Protein AF-A0A0D2TE07-F1 (afdb_monomer)

Mean predicted aligned error: 13.38 Å

Sequence (133 aa):
MPPRASKRKSAPPNSSSVTSSDGRSVSSKAKIKGLEKIDRLFNTYANSSLGMIDPEGIEALCSDLGVDYTDVRILMLAWKLKAEKQGYFTQDEWQTGLKALGVDSLSKLKKALSDLEKEVCCNGYYNHCKVIF

Radius of gyration: 26.23 Å; Cα contacts (8 Å, |Δi|>4): 104; chains: 1; bounding box: 59×57×85 Å

Organism: Gossypium raimondii (NCBI:txid29730)

InterPro domains:
  IPR005176 Potentiating neddylation domain [PS51229] (33-133)
  IPR014764 Defective-in-cullin neddylation protein [PTHR12281] (14-120)

Nearest PDB structures (foldseek):
  3kev-assembly1_A  TM=9.455E-01  e=3.336E-06  Galdieria sulphuraria
  6p5w-assembly1_A  TM=9.140E-01  e=2.419E-06  Tequatrovirus T4
  4gba-assembly2_B  TM=9.035E-01  e=4.133E-06  Homo sapiens
  4gba-assembly1_A  TM=9.465E-01  e=7.062E-06  Homo sapiens
  6xom-assembly1_A  TM=9.028E-01  e=7.861E-06  Tequatrovirus T4

Solvent-accessible surface area (backbone atoms only — not comparable to full-atom values): 8091 Å² total; per-residue (Å²): 135,88,89,84,90,81,81,90,77,83,86,80,90,79,89,78,90,86,83,86,77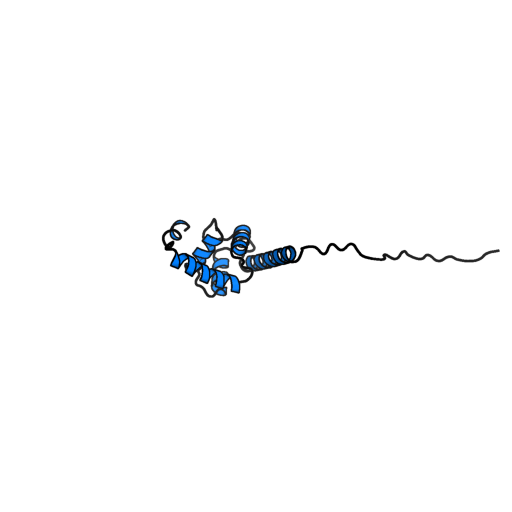,95,74,89,53,70,69,61,55,50,51,51,57,40,50,56,37,37,50,53,53,46,63,73,33,32,37,87,89,75,66,24,26,37,56,68,25,46,43,54,52,21,55,76,62,72,45,62,75,87,35,66,50,57,56,54,47,41,60,63,27,60,50,91,46,93,63,41,39,47,62,68,33,49,50,51,21,30,58,75,70,72,36,54,47,70,72,46,43,49,50,48,39,58,50,48,48,52,54,45,66,74,66,69,44,70,73,57,65,60,74,80,104

pLDDT: mean 75.64, std 18.48, range [39.53, 94.12]

Foldseek 3Di:
DDDDDDDDDDDDDDDDDDDDDPDDDPVVVVVVVLLVLLVVLQVVQADPVVQKRALNSLCVLCVLLVHHSPDVLSLLLCVLLVPPDPRIGHSNSSSVSCVVQVHRDSVSVSVSSVVSCVVCVVPVCPVVSVVSD

Secondary structure (DSSP, 8-state):
---------PPP----------SS-HHHHHHHHHHHHHHHHHHHHEETTTTEE-HHHHHHHHHHHT--TT-HHHHHHHHHHT-SSTT-EEHHHHHHHHHHHT--SHHHHHHHHHHHHHHHHHTTGGGTGGG--

Structure (mmCIF, N/CA/C/O backbone):
data_AF-A0A0D2TE07-F1
#
_entry.id   AF-A0A0D2TE07-F1
#
loop_
_atom_site.group_PDB
_atom_site.id
_atom_site.type_symbol
_atom_site.label_atom_id
_atom_site.label_alt_id
_atom_site.label_comp_id
_atom_site.label_asym_id
_atom_site.label_entity_id
_atom_site.label_seq_id
_atom_site.pdbx_PDB_ins_code
_atom_site.Cartn_x
_atom_site.Cartn_y
_atom_site.Cartn_z
_atom_site.occupancy
_atom_site.B_iso_or_equiv
_atom_site.auth_seq_id
_atom_site.auth_comp_id
_atom_site.auth_asym_id
_atom_site.auth_atom_id
_atom_site.pdbx_PDB_model_num
ATOM 1 N N . MET A 1 1 ? 40.094 43.599 65.742 1.00 42.47 1 MET A N 1
ATOM 2 C CA . MET A 1 1 ? 39.558 42.296 66.198 1.00 42.47 1 MET A CA 1
ATOM 3 C C . MET A 1 1 ? 38.682 41.707 65.088 1.00 42.47 1 MET A C 1
ATOM 5 O O . MET A 1 1 ? 37.807 42.434 64.636 1.00 42.47 1 MET A O 1
ATOM 9 N N . PRO A 1 2 ? 38.928 40.475 64.593 1.00 56.78 2 PRO A N 1
ATOM 10 C CA . PRO A 1 2 ? 37.975 39.709 63.762 1.00 56.78 2 PRO A CA 1
ATOM 11 C C . PRO A 1 2 ? 36.925 39.031 64.688 1.00 56.78 2 PRO A C 1
ATOM 13 O O . PRO A 1 2 ? 37.151 39.094 65.900 1.00 56.78 2 PRO A O 1
ATOM 16 N N . PRO A 1 3 ? 35.807 38.393 64.240 1.00 46.84 3 PRO A N 1
ATOM 17 C CA . PRO A 1 3 ? 35.631 37.529 63.050 1.00 46.84 3 PRO A CA 1
ATOM 18 C C . PRO A 1 3 ? 34.290 37.777 62.289 1.00 46.84 3 PRO A C 1
ATOM 20 O O . PRO A 1 3 ? 33.496 38.615 62.685 1.00 46.84 3 PRO A O 1
ATOM 23 N N . ARG A 1 4 ? 33.955 37.156 61.147 1.00 39.53 4 ARG A N 1
ATOM 24 C CA . ARG A 1 4 ? 33.470 35.766 61.017 1.00 39.53 4 ARG A CA 1
ATOM 25 C C . ARG A 1 4 ? 33.105 35.477 59.547 1.00 39.53 4 ARG A C 1
ATOM 27 O O . ARG A 1 4 ? 32.553 36.322 58.854 1.00 39.53 4 ARG A O 1
ATOM 34 N N . ALA A 1 5 ? 33.437 34.265 59.107 1.00 41.53 5 ALA A N 1
ATOM 35 C CA . ALA A 1 5 ? 33.342 33.737 57.745 1.00 41.53 5 ALA A CA 1
ATOM 36 C C . ALA A 1 5 ? 31.949 33.811 57.087 1.00 41.53 5 ALA A C 1
ATOM 38 O O . ALA A 1 5 ? 30.938 33.594 57.751 1.00 41.53 5 ALA A O 1
ATOM 39 N N . SER A 1 6 ? 31.919 33.957 55.756 1.00 49.31 6 SER A N 1
ATOM 40 C CA . SER A 1 6 ? 30.747 33.643 54.925 1.00 49.31 6 SER A CA 1
ATOM 41 C C . SER A 1 6 ? 31.121 32.650 53.823 1.00 49.31 6 SER A C 1
ATOM 43 O O . SER A 1 6 ? 31.923 32.923 52.933 1.00 49.31 6 SER A O 1
ATOM 45 N N . LYS A 1 7 ? 30.557 31.448 53.959 1.00 51.53 7 LYS A N 1
ATOM 46 C CA . LYS A 1 7 ? 30.654 30.304 53.049 1.00 51.53 7 LYS A CA 1
ATOM 47 C C . LYS A 1 7 ? 29.968 30.610 51.714 1.00 51.53 7 LYS A C 1
ATOM 49 O O . LYS A 1 7 ? 28.851 31.114 51.687 1.00 51.53 7 LYS A O 1
ATOM 54 N N . ARG A 1 8 ? 30.620 30.190 50.627 1.00 43.06 8 ARG A N 1
ATOM 55 C CA . ARG A 1 8 ? 30.053 30.017 49.281 1.00 43.06 8 ARG A CA 1
ATOM 56 C C . ARG A 1 8 ? 28.749 29.202 49.340 1.00 43.06 8 ARG A C 1
ATOM 58 O O . ARG A 1 8 ? 28.737 28.132 49.950 1.00 43.06 8 ARG A O 1
ATOM 65 N N . LYS A 1 9 ? 27.694 29.656 48.654 1.00 45.03 9 LYS A N 1
ATOM 66 C CA . LYS A 1 9 ? 26.503 28.848 48.350 1.00 45.03 9 LYS A CA 1
ATOM 67 C C . LYS A 1 9 ? 26.103 29.044 46.886 1.00 45.03 9 LYS A C 1
ATOM 69 O O . LYS A 1 9 ? 25.863 30.153 46.429 1.00 45.03 9 LYS A O 1
ATOM 74 N N . SER A 1 10 ? 26.113 27.920 46.189 1.00 41.06 10 SER A N 1
ATOM 75 C CA . SER A 1 10 ? 25.703 27.662 44.815 1.00 41.06 10 SER A CA 1
ATOM 76 C C . SER A 1 10 ? 24.255 28.070 44.523 1.00 41.06 10 SER A C 1
ATOM 78 O O . SER A 1 10 ? 23.373 27.905 45.366 1.00 41.06 10 SER A O 1
ATOM 80 N N . ALA A 1 11 ? 24.030 28.555 43.299 1.00 52.44 11 ALA A N 1
ATOM 81 C CA . ALA A 1 11 ? 22.711 28.791 42.723 1.00 52.44 11 ALA A CA 1
ATOM 82 C C . ALA A 1 11 ? 21.957 27.463 42.489 1.00 52.44 11 ALA A C 1
ATOM 84 O O . ALA A 1 11 ? 22.570 26.501 42.020 1.00 52.44 11 ALA A O 1
ATOM 85 N N . PRO A 1 12 ? 20.646 27.393 42.772 1.00 59.91 12 PRO A N 1
ATOM 86 C CA . PRO A 1 12 ? 19.781 26.327 42.277 1.00 59.91 12 PRO A CA 1
ATOM 87 C C . PRO A 1 12 ? 19.171 26.699 40.907 1.00 59.91 12 PRO A C 1
ATOM 89 O O . PRO A 1 12 ? 18.782 27.852 40.720 1.00 59.91 12 PRO A O 1
ATOM 92 N N . PRO A 1 13 ? 19.007 25.756 39.960 1.00 50.62 13 PRO A N 1
ATOM 93 C CA . PRO A 1 13 ? 18.068 25.931 38.861 1.00 50.62 13 PRO A CA 1
ATOM 94 C C . PRO A 1 13 ? 16.679 25.521 39.365 1.00 50.62 13 PRO A C 1
ATOM 96 O O . PRO A 1 13 ? 16.472 24.352 39.686 1.00 50.62 13 PRO A O 1
ATOM 99 N N . ASN A 1 14 ? 15.729 26.456 39.467 1.00 42.59 14 ASN A N 1
ATOM 100 C CA . ASN A 1 14 ? 14.342 26.097 39.764 1.00 42.59 14 ASN A CA 1
ATOM 101 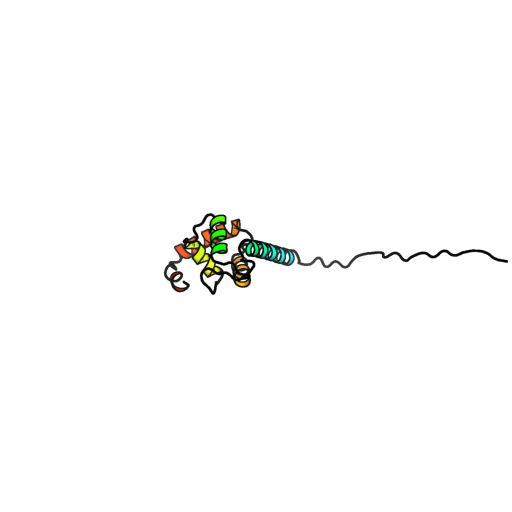C C . ASN A 1 14 ? 13.444 26.309 38.548 1.00 42.59 14 ASN A C 1
ATOM 103 O O . ASN A 1 14 ? 13.216 27.425 38.088 1.00 42.59 14 ASN A O 1
ATOM 107 N N . SER A 1 15 ? 12.953 25.174 38.071 1.00 48.59 15 SER A N 1
ATOM 108 C CA . SER A 1 15 ? 11.867 24.992 37.125 1.00 48.59 15 SER A CA 1
ATOM 109 C C . SER A 1 15 ? 10.542 25.495 37.706 1.00 48.59 15 SER A C 1
ATOM 111 O O . SER A 1 15 ? 10.245 25.235 38.871 1.00 48.59 15 SER A O 1
ATOM 113 N N . SER A 1 16 ? 9.742 26.200 36.905 1.00 45.25 16 SER A N 1
ATOM 114 C CA . SER A 1 16 ? 8.264 26.263 36.969 1.00 45.25 16 SER A CA 1
ATOM 115 C C . SER A 1 16 ? 7.794 27.116 35.780 1.00 45.25 16 SER A C 1
ATOM 117 O O . SER A 1 16 ? 8.111 28.292 35.684 1.00 45.25 16 SER A O 1
ATOM 119 N N . SER A 1 17 ? 7.291 26.507 34.706 1.00 43.19 17 SER A N 1
ATOM 120 C CA . SER A 1 17 ? 5.869 26.190 34.497 1.00 43.19 17 SER A CA 1
ATOM 121 C C . SER A 1 17 ? 4.972 27.433 34.460 1.00 43.19 17 SER A C 1
ATOM 123 O O . SER A 1 17 ? 4.671 27.989 35.507 1.00 43.19 17 SER A O 1
ATOM 125 N N . VAL A 1 18 ? 4.525 27.834 33.265 1.00 46.84 18 VAL A N 1
ATOM 126 C CA . VAL A 1 18 ? 3.152 27.687 32.727 1.00 46.84 18 VAL A CA 1
ATOM 127 C C . VAL A 1 18 ? 2.883 28.781 31.686 1.00 46.84 18 VAL A C 1
ATOM 12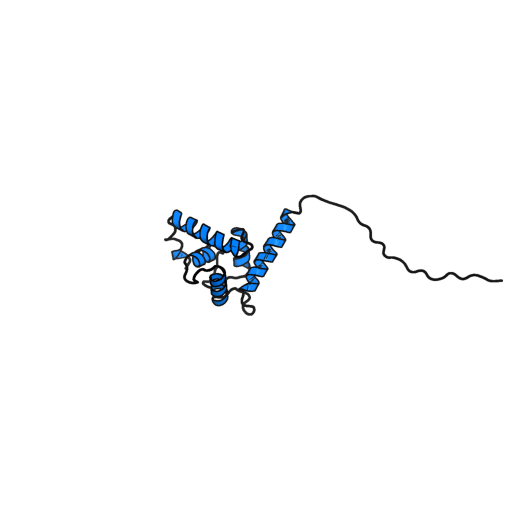9 O O . VAL A 1 18 ? 3.069 29.956 31.957 1.00 46.84 18 VAL A O 1
ATOM 132 N N . THR A 1 19 ? 2.393 28.408 30.507 1.00 40.56 19 THR A N 1
ATOM 133 C CA . THR A 1 19 ? 1.191 29.026 29.923 1.00 40.56 19 THR A CA 1
ATOM 134 C C . THR A 1 19 ? 0.549 27.985 29.020 1.00 40.56 19 THR A C 1
ATOM 136 O O . THR A 1 19 ? 1.025 27.647 27.938 1.00 40.56 19 THR A O 1
ATOM 139 N N . SER A 1 20 ? -0.519 27.407 29.551 1.00 50.28 20 SER A N 1
ATOM 140 C CA . SER A 1 20 ? -1.431 26.526 28.852 1.00 50.28 20 SER A CA 1
ATOM 141 C C . SER A 1 20 ? -2.046 27.255 27.660 1.00 50.28 20 SER A C 1
ATOM 143 O O . SER A 1 20 ? -2.559 28.363 27.790 1.00 50.28 20 SER A O 1
ATOM 145 N N . SER A 1 21 ? -2.054 26.594 26.511 1.00 47.97 21 SER A N 1
ATOM 146 C CA . SER A 1 21 ? -3.087 26.793 25.497 1.00 47.97 21 SER A CA 1
ATOM 147 C C . SER A 1 21 ? -3.600 25.415 25.090 1.00 47.97 21 SER A C 1
ATOM 149 O O . SER A 1 21 ? -3.246 24.839 24.064 1.00 47.97 21 SER A O 1
ATOM 151 N N . ASP A 1 22 ? -4.431 24.857 25.971 1.00 53.31 22 ASP A N 1
ATOM 152 C CA . ASP A 1 22 ? -5.345 23.770 25.648 1.00 53.31 22 ASP A CA 1
ATOM 153 C C . ASP A 1 22 ? -6.345 24.279 24.609 1.00 53.31 22 ASP A C 1
ATOM 155 O O . ASP A 1 22 ? -7.334 24.943 24.909 1.00 53.31 22 ASP A O 1
ATOM 159 N N . GLY A 1 23 ? -6.039 23.999 23.346 1.00 53.91 23 GLY A N 1
ATOM 160 C CA . GLY A 1 23 ? -6.882 24.353 22.219 1.00 53.91 23 GLY A CA 1
ATOM 161 C C . GLY A 1 23 ? -6.432 23.631 20.957 1.00 53.91 23 GLY A C 1
ATOM 162 O O . GLY A 1 23 ? -5.653 24.167 20.182 1.00 53.91 23 GLY A O 1
ATOM 163 N N . ARG A 1 24 ? -6.979 22.425 20.736 1.00 53.25 24 ARG A N 1
ATOM 164 C CA . ARG A 1 24 ? -6.932 21.626 19.487 1.00 53.25 24 ARG A CA 1
ATOM 165 C C . ARG A 1 24 ? -5.584 20.981 19.108 1.00 53.25 24 ARG A C 1
ATOM 167 O O . ARG A 1 24 ? -4.979 21.354 18.113 1.00 53.25 24 ARG A O 1
ATOM 174 N N . SER A 1 25 ? -5.190 19.896 19.786 1.00 53.34 25 SER A N 1
ATOM 175 C CA . SER A 1 25 ? -4.010 19.102 19.361 1.00 53.34 25 SER A CA 1
ATOM 176 C C . SER A 1 25 ? -4.193 17.582 19.289 1.00 53.34 25 SER A C 1
ATOM 178 O O . SER A 1 25 ? -3.271 16.875 18.881 1.00 53.34 25 SER A O 1
ATOM 180 N N . VAL A 1 26 ? -5.383 17.047 19.591 1.00 52.88 26 VAL A N 1
ATOM 181 C CA . VAL A 1 26 ? -5.634 15.594 19.480 1.00 52.88 26 VAL A CA 1
ATOM 182 C C . VAL A 1 26 ? -5.535 15.122 18.020 1.00 52.88 26 VAL A C 1
ATOM 184 O O . VAL A 1 26 ? -4.929 14.089 17.748 1.00 52.88 26 VAL A O 1
ATOM 187 N N . SER A 1 27 ? -6.033 15.918 17.067 1.00 56.25 27 SER A N 1
ATOM 188 C CA . SER A 1 27 ? -5.999 15.601 15.627 1.00 56.25 27 SER A CA 1
ATOM 189 C C . SER A 1 27 ? -4.579 15.644 15.042 1.00 56.25 27 SER A C 1
ATOM 191 O O . SER A 1 27 ? -4.180 14.753 14.293 1.00 56.25 27 SER A O 1
ATOM 193 N N . SER A 1 28 ? -3.770 16.627 15.446 1.00 60.53 28 SER A N 1
ATOM 194 C CA . SER A 1 28 ? -2.383 16.804 14.992 1.00 60.53 28 SER A CA 1
ATOM 195 C C . SER A 1 28 ? -1.467 15.702 15.538 1.00 60.53 28 SER A C 1
ATOM 197 O O . SER A 1 28 ? -0.699 15.102 14.790 1.00 60.53 28 SER A O 1
ATOM 199 N N . LYS A 1 29 ? -1.601 15.364 16.830 1.00 60.72 29 LYS A N 1
ATOM 200 C CA . LYS A 1 29 ? -0.836 14.284 17.479 1.00 60.72 29 LYS A CA 1
ATOM 201 C C . LYS A 1 29 ? -1.209 12.906 16.921 1.00 60.72 29 LYS A C 1
ATOM 203 O O . LYS A 1 29 ? -0.333 12.063 16.752 1.00 60.72 29 LYS A O 1
ATOM 208 N N . ALA A 1 30 ? -2.491 12.673 16.628 1.00 62.62 30 ALA A N 1
ATOM 209 C CA . ALA A 1 30 ? -2.961 11.426 16.026 1.00 62.62 30 ALA A CA 1
ATOM 210 C C . ALA A 1 30 ? -2.487 11.268 14.572 1.00 62.62 30 ALA A C 1
ATOM 212 O O . ALA A 1 30 ? -2.079 10.173 14.192 1.00 62.62 30 ALA A O 1
ATOM 213 N N . LYS A 1 31 ? -2.466 12.355 13.784 1.00 64.25 31 LYS A N 1
ATOM 214 C CA . LYS A 1 31 ? -1.912 12.341 12.420 1.00 64.25 31 LYS A CA 1
ATOM 215 C C . LYS A 1 31 ? -0.421 12.007 12.398 1.00 64.25 31 LYS A C 1
ATOM 217 O O . LYS A 1 31 ? -0.024 11.175 11.592 1.00 64.25 31 LYS A O 1
ATOM 222 N N . ILE A 1 32 ? 0.379 12.589 13.296 1.00 73.12 32 ILE A N 1
ATOM 223 C CA . ILE A 1 32 ? 1.820 12.289 13.392 1.00 73.12 32 ILE A CA 1
ATOM 224 C C . ILE A 1 32 ? 2.037 10.816 13.767 1.00 73.12 32 ILE A C 1
ATOM 226 O O . ILE A 1 32 ? 2.751 10.113 13.063 1.00 73.12 32 ILE A O 1
ATOM 230 N N . LYS A 1 33 ? 1.327 10.308 14.785 1.00 76.50 33 LYS A N 1
ATOM 231 C CA . LYS A 1 33 ? 1.410 8.890 15.180 1.00 76.50 33 LYS A CA 1
ATOM 232 C C . LYS A 1 33 ? 0.987 7.920 14.073 1.00 76.50 33 LYS A C 1
ATOM 234 O O . LYS A 1 33 ? 1.485 6.802 14.027 1.00 76.50 33 LYS A O 1
ATOM 239 N N . GLY A 1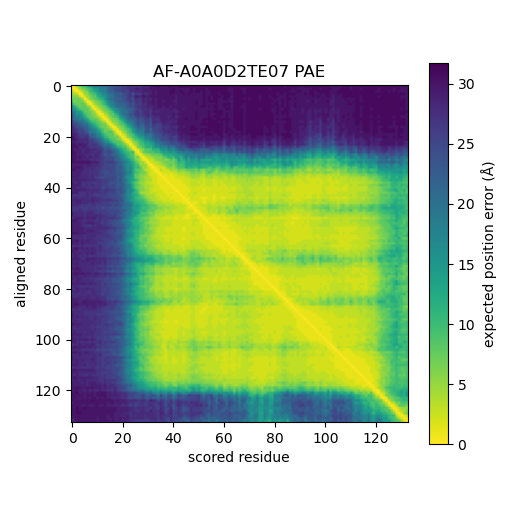 34 ? 0.035 8.310 13.225 1.00 76.94 34 GLY A N 1
ATOM 240 C CA . GLY A 1 34 ? -0.375 7.518 12.064 1.00 76.94 34 GLY A CA 1
ATOM 241 C C . GLY A 1 34 ? 0.731 7.426 11.014 1.00 76.94 34 GLY A C 1
ATOM 242 O O . GLY A 1 3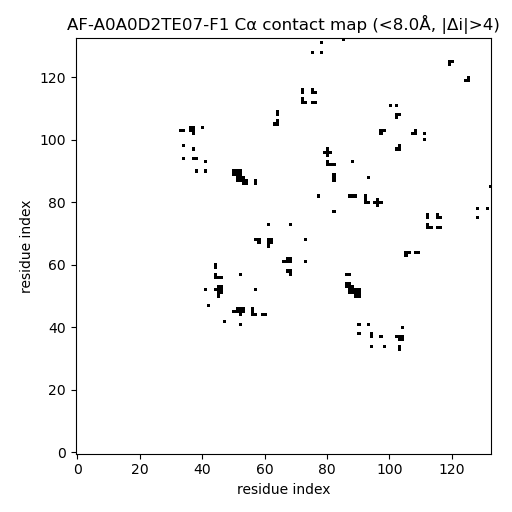4 ? 1.028 6.332 10.549 1.00 76.94 34 GLY A O 1
ATOM 243 N N . LEU A 1 35 ? 1.385 8.551 10.705 1.00 80.19 35 LEU A N 1
ATOM 244 C CA . LEU A 1 35 ? 2.521 8.592 9.778 1.00 80.19 35 LEU A CA 1
ATOM 245 C C . LEU A 1 35 ? 3.689 7.738 10.280 1.00 80.19 35 LEU A C 1
ATOM 247 O O . LEU A 1 35 ? 4.201 6.918 9.530 1.00 80.19 35 LEU A O 1
ATOM 251 N N . GLU A 1 36 ? 4.018 7.823 11.572 1.00 87.31 36 GLU A N 1
ATOM 252 C CA . GLU A 1 36 ? 5.077 6.998 12.170 1.00 87.31 36 GLU A CA 1
ATOM 253 C C . GLU A 1 36 ? 4.814 5.491 12.023 1.00 87.31 36 GLU A C 1
ATOM 255 O O . GLU A 1 36 ? 5.750 4.707 11.883 1.00 87.31 36 GLU A O 1
ATOM 260 N N . LYS A 1 37 ? 3.551 5.051 12.067 1.00 89.44 37 LYS A N 1
ATOM 261 C CA . LYS A 1 37 ? 3.208 3.638 11.840 1.00 89.44 37 LYS A CA 1
ATOM 262 C C . LYS A 1 37 ? 3.346 3.246 10.375 1.00 89.44 37 LYS A C 1
ATOM 264 O O . LYS A 1 37 ? 3.833 2.155 10.098 1.00 89.44 37 LYS A O 1
ATOM 269 N N . ILE A 1 38 ? 2.925 4.122 9.463 1.00 91.00 38 ILE A N 1
ATOM 270 C CA . ILE A 1 38 ? 3.050 3.901 8.019 1.00 91.00 38 ILE A CA 1
ATOM 271 C C . ILE A 1 38 ? 4.528 3.781 7.627 1.00 91.00 38 ILE A C 1
ATOM 273 O O . ILE A 1 38 ? 4.883 2.857 6.900 1.00 91.00 38 ILE A O 1
ATOM 277 N N . ASP A 1 39 ? 5.390 4.633 8.184 1.00 91.12 39 ASP A N 1
ATOM 278 C CA . ASP A 1 39 ? 6.841 4.563 7.979 1.00 91.12 39 ASP A CA 1
ATOM 279 C C . ASP A 1 39 ? 7.458 3.280 8.525 1.00 91.12 39 ASP A C 1
ATOM 281 O O . ASP A 1 39 ? 8.295 2.656 7.878 1.00 91.12 39 ASP A O 1
ATOM 285 N N . ARG A 1 40 ? 7.032 2.839 9.711 1.00 91.94 40 ARG A N 1
ATOM 286 C CA . ARG A 1 40 ? 7.506 1.566 10.274 1.00 91.94 40 ARG A CA 1
ATOM 287 C C . ARG A 1 40 ? 7.112 0.381 9.400 1.00 91.94 40 ARG A C 1
ATOM 289 O O . ARG A 1 40 ? 7.922 -0.521 9.216 1.00 91.94 40 ARG A O 1
ATOM 296 N N . LEU A 1 41 ? 5.896 0.391 8.855 1.00 91.62 41 LEU A N 1
ATOM 297 C CA . LEU A 1 41 ? 5.460 -0.629 7.902 1.00 91.62 41 LEU A CA 1
ATOM 298 C C . LEU A 1 41 ? 6.294 -0.577 6.624 1.00 91.62 41 LEU A C 1
ATOM 300 O O . LEU A 1 41 ? 6.748 -1.623 6.182 1.00 91.62 41 LEU A O 1
ATOM 304 N N . PHE A 1 42 ? 6.553 0.615 6.078 1.00 92.88 42 PHE A N 1
ATOM 305 C CA . PHE A 1 42 ? 7.417 0.769 4.906 1.00 92.88 42 PHE A CA 1
ATOM 306 C C . PHE A 1 42 ? 8.792 0.145 5.147 1.00 92.88 42 PHE A C 1
ATOM 308 O O . PHE A 1 42 ? 9.211 -0.723 4.396 1.00 92.88 42 PHE A O 1
ATOM 315 N N . ASN A 1 43 ? 9.441 0.495 6.259 1.00 92.25 43 ASN A N 1
ATOM 316 C CA . ASN A 1 43 ? 10.763 -0.022 6.617 1.00 92.25 43 ASN A CA 1
ATOM 317 C C . ASN A 1 43 ? 10.797 -1.537 6.867 1.00 92.25 43 ASN A C 1
ATOM 319 O O . ASN A 1 43 ? 11.879 -2.112 6.902 1.00 92.25 43 ASN A O 1
ATOM 323 N N . THR A 1 44 ? 9.643 -2.180 7.068 1.00 92.81 44 THR A N 1
ATOM 324 C CA . THR A 1 44 ? 9.568 -3.642 7.218 1.00 92.81 44 THR A CA 1
ATOM 325 C C . THR A 1 44 ? 9.730 -4.350 5.869 1.00 92.81 44 THR A C 1
ATOM 327 O O . THR A 1 44 ? 10.281 -5.444 5.829 1.00 92.81 44 THR A O 1
ATOM 330 N N . TYR A 1 45 ? 9.291 -3.718 4.775 1.00 93.25 45 TYR A N 1
ATOM 331 C CA . TYR A 1 45 ? 9.310 -4.291 3.421 1.00 93.25 45 TYR A CA 1
ATOM 332 C C . TYR A 1 45 ? 10.294 -3.599 2.474 1.00 93.25 45 TYR A C 1
ATOM 334 O O . TYR A 1 45 ? 10.592 -4.121 1.406 1.00 93.25 45 TYR A O 1
ATOM 342 N N . ALA A 1 46 ? 10.777 -2.409 2.824 1.00 94.12 46 ALA A N 1
ATOM 343 C CA . ALA A 1 46 ? 11.694 -1.654 1.991 1.00 94.12 46 ALA A CA 1
ATOM 344 C C . ALA A 1 46 ? 13.093 -2.274 1.999 1.00 94.12 46 ALA A C 1
ATOM 346 O O . ALA A 1 46 ? 13.656 -2.614 3.044 1.00 94.12 46 ALA A O 1
ATOM 347 N N . ASN A 1 47 ? 13.699 -2.327 0.819 1.00 92.94 47 ASN A N 1
ATOM 348 C CA . ASN A 1 47 ? 15.085 -2.712 0.668 1.00 92.94 47 ASN A CA 1
ATOM 349 C C . ASN A 1 47 ? 15.990 -1.583 1.186 1.00 92.94 47 ASN A C 1
ATOM 351 O O . ASN A 1 47 ? 15.957 -0.457 0.683 1.00 92.94 47 ASN A O 1
ATOM 355 N N . SER A 1 48 ? 16.832 -1.888 2.179 1.00 88.19 48 SER A N 1
ATOM 356 C CA . SER A 1 48 ? 17.716 -0.901 2.821 1.00 88.19 48 SER A CA 1
ATOM 357 C C . SER A 1 48 ? 18.740 -0.276 1.865 1.00 88.19 48 SER A C 1
ATOM 359 O O . SER A 1 48 ? 19.222 0.823 2.125 1.00 88.19 48 SER A O 1
ATOM 361 N N . SER A 1 49 ? 19.083 -0.954 0.766 1.00 89.31 49 SER A N 1
ATOM 362 C CA . SER A 1 49 ? 20.024 -0.450 -0.239 1.00 89.31 49 SER A CA 1
ATOM 363 C C . SER A 1 49 ? 19.352 0.418 -1.302 1.00 89.31 49 SER A C 1
ATOM 365 O O . SER A 1 49 ? 19.970 1.363 -1.784 1.00 89.31 49 SER A O 1
ATOM 367 N N . LEU A 1 50 ? 18.104 0.111 -1.670 1.00 87.50 50 LEU A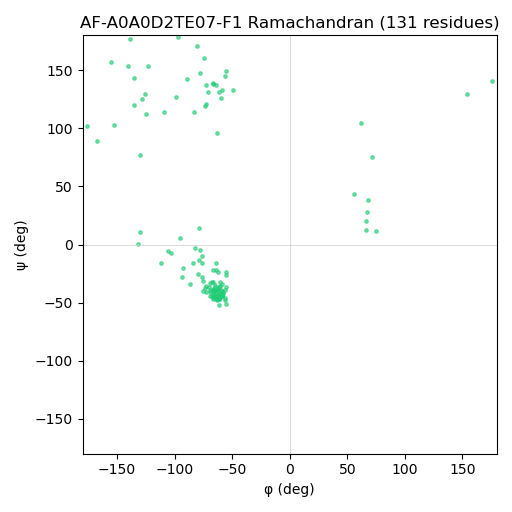 N 1
ATOM 368 C CA . LEU A 1 50 ? 17.365 0.846 -2.706 1.00 87.50 50 LEU A CA 1
ATOM 369 C C . LEU A 1 50 ? 16.503 1.981 -2.140 1.00 87.50 50 LEU A C 1
ATOM 371 O O . LEU A 1 50 ? 16.127 2.881 -2.887 1.00 87.50 50 LEU A O 1
ATOM 375 N N . GLY A 1 51 ? 16.169 1.938 -0.847 1.00 90.19 51 GLY A N 1
ATOM 376 C CA . GLY A 1 51 ? 15.255 2.896 -0.217 1.00 90.19 51 GLY A CA 1
ATOM 377 C C . GLY A 1 51 ? 13.815 2.788 -0.729 1.00 90.19 51 GLY A C 1
ATOM 378 O O . GLY A 1 51 ? 13.043 3.736 -0.621 1.00 90.19 51 GLY A O 1
ATOM 379 N N . MET A 1 52 ? 13.464 1.650 -1.325 1.00 92.75 52 MET A N 1
ATOM 380 C CA . MET A 1 52 ? 12.174 1.381 -1.956 1.00 92.75 52 MET A CA 1
ATOM 381 C C . MET A 1 52 ? 11.749 -0.047 -1.637 1.00 92.75 52 MET A C 1
ATOM 383 O O . MET A 1 52 ? 12.598 -0.910 -1.411 1.00 92.75 52 MET A O 1
ATOM 387 N N . ILE A 1 53 ? 10.444 -0.301 -1.639 1.00 92.94 53 ILE A N 1
ATOM 388 C CA . ILE A 1 53 ? 9.926 -1.669 -1.652 1.00 92.94 53 ILE A CA 1
ATOM 389 C C . ILE A 1 53 ? 10.164 -2.196 -3.063 1.00 92.94 53 ILE A C 1
ATOM 391 O O . ILE A 1 53 ? 9.698 -1.598 -4.031 1.00 92.94 53 ILE A O 1
ATOM 395 N N . ASP A 1 54 ? 10.939 -3.262 -3.172 1.00 92.56 54 ASP A N 1
ATOM 396 C CA . ASP A 1 54 ? 11.250 -3.975 -4.404 1.00 92.56 54 ASP A CA 1
ATOM 397 C C . ASP A 1 54 ? 10.328 -5.203 -4.556 1.00 92.56 54 ASP A C 1
ATOM 399 O O . ASP A 1 54 ? 9.485 -5.446 -3.686 1.00 92.56 54 ASP A O 1
ATOM 403 N N . PRO A 1 55 ? 10.431 -5.982 -5.649 1.00 90.62 55 PRO A N 1
ATOM 404 C CA . PRO A 1 55 ? 9.563 -7.139 -5.846 1.00 90.62 55 PRO A CA 1
ATOM 405 C C . PRO A 1 55 ? 9.612 -8.142 -4.684 1.00 90.62 55 PRO A C 1
ATOM 407 O O . PRO A 1 55 ? 8.566 -8.651 -4.294 1.00 90.62 55 PRO A O 1
ATOM 410 N N . GLU A 1 56 ? 10.783 -8.354 -4.073 1.00 92.00 56 GLU A N 1
ATOM 411 C CA . GLU A 1 56 ? 10.939 -9.206 -2.884 1.00 92.00 56 GLU A CA 1
ATOM 412 C C . GLU A 1 56 ? 10.164 -8.649 -1.678 1.00 92.00 56 GLU A C 1
ATOM 414 O O . GLU A 1 56 ? 9.439 -9.382 -0.999 1.00 92.00 56 GLU A O 1
ATOM 419 N N . GLY A 1 57 ? 10.244 -7.338 -1.434 1.00 92.88 57 GLY A N 1
ATOM 420 C CA . GLY A 1 57 ? 9.442 -6.669 -0.411 1.00 92.88 57 GLY A CA 1
ATOM 421 C C . GLY A 1 57 ? 7.933 -6.775 -0.660 1.00 92.88 57 GLY A C 1
ATOM 422 O O . GLY A 1 57 ? 7.159 -6.949 0.285 1.00 92.88 57 GLY A O 1
ATOM 423 N N . ILE A 1 58 ? 7.500 -6.721 -1.924 1.00 90.94 58 ILE A N 1
ATOM 424 C CA . ILE A 1 58 ? 6.094 -6.927 -2.303 1.00 90.94 58 ILE A CA 1
ATOM 425 C C . ILE A 1 58 ? 5.675 -8.374 -2.039 1.00 90.94 58 ILE A C 1
ATOM 427 O O . ILE A 1 58 ? 4.606 -8.584 -1.472 1.00 90.94 58 ILE A O 1
ATOM 431 N N . GLU A 1 59 ? 6.489 -9.369 -2.392 1.00 90.88 59 GLU A N 1
ATOM 432 C CA . GLU A 1 59 ? 6.200 -10.778 -2.091 1.00 90.88 59 GLU A CA 1
ATOM 433 C C . GLU A 1 59 ? 6.042 -11.014 -0.582 1.00 90.88 59 GLU A C 1
ATOM 435 O O . GLU A 1 59 ? 5.072 -11.646 -0.152 1.00 90.88 59 GLU A O 1
ATOM 440 N N . ALA A 1 60 ? 6.931 -10.438 0.234 1.00 92.38 60 ALA A N 1
ATOM 441 C CA . ALA A 1 60 ? 6.832 -10.497 1.692 1.00 92.38 60 ALA A CA 1
ATOM 442 C C . ALA A 1 60 ? 5.540 -9.840 2.208 1.00 92.38 60 ALA A C 1
ATOM 444 O O . ALA A 1 60 ? 4.824 -10.422 3.027 1.00 92.38 60 ALA A O 1
ATOM 445 N N . LEU A 1 61 ? 5.188 -8.665 1.677 1.00 91.94 61 LEU A N 1
ATOM 446 C CA . LEU A 1 61 ? 3.931 -7.987 1.992 1.00 91.94 61 LEU A CA 1
ATOM 447 C C . LEU A 1 61 ? 2.713 -8.854 1.634 1.00 91.94 61 LEU A C 1
ATOM 449 O O . LEU A 1 61 ? 1.762 -8.941 2.412 1.00 91.94 61 LEU A O 1
ATOM 453 N N . CYS A 1 62 ? 2.729 -9.506 0.471 1.00 90.75 62 CYS A N 1
ATOM 454 C CA . CYS A 1 62 ? 1.649 -10.383 0.021 1.00 90.75 62 CYS A CA 1
ATOM 455 C C . CYS A 1 62 ? 1.492 -11.593 0.948 1.00 90.75 62 CYS A C 1
ATOM 457 O O . CYS A 1 62 ? 0.377 -11.897 1.384 1.00 90.75 62 CYS A O 1
ATOM 459 N N . SER A 1 63 ? 2.613 -12.212 1.324 1.00 91.25 63 SER A N 1
ATOM 460 C CA . SER A 1 63 ? 2.659 -13.322 2.277 1.00 91.25 63 SER A CA 1
ATOM 461 C C . SER A 1 63 ? 2.015 -12.946 3.617 1.00 91.25 63 SER A C 1
ATOM 463 O O . SER A 1 63 ? 1.114 -13.643 4.091 1.00 91.25 63 SER A O 1
ATOM 465 N N . ASP A 1 64 ? 2.363 -11.783 4.176 1.00 91.06 64 ASP A N 1
ATOM 466 C CA . ASP A 1 64 ? 1.797 -11.294 5.442 1.00 91.06 64 ASP A CA 1
ATOM 467 C C . ASP A 1 64 ? 0.300 -10.963 5.350 1.00 91.06 64 ASP A C 1
ATOM 469 O O . ASP A 1 64 ? -0.465 -11.115 6.310 1.00 91.06 64 ASP A O 1
ATOM 473 N N . LEU A 1 65 ? -0.153 -10.512 4.181 1.00 88.69 65 LEU A N 1
ATOM 474 C CA . LEU A 1 65 ? -1.569 -10.274 3.910 1.00 88.69 65 LEU A CA 1
ATOM 475 C C . LEU A 1 65 ? -2.337 -11.586 3.660 1.00 88.69 65 LEU A C 1
ATOM 477 O O . LEU A 1 65 ? -3.573 -11.608 3.778 1.00 88.69 65 LEU A O 1
ATOM 481 N N . GLY A 1 66 ? -1.631 -12.688 3.395 1.00 87.12 66 GLY A N 1
ATOM 482 C CA . GLY A 1 66 ? -2.193 -13.975 2.996 1.00 87.12 66 GLY A CA 1
ATOM 483 C C . GLY A 1 66 ? -2.820 -13.916 1.605 1.00 87.12 66 GLY A C 1
ATOM 484 O O . GLY A 1 66 ? -3.908 -14.458 1.402 1.00 87.12 66 GLY A O 1
ATOM 485 N N . VAL A 1 67 ? -2.189 -13.178 0.691 1.00 85.50 67 VAL A N 1
ATOM 486 C CA . VAL A 1 67 ? -2.583 -13.046 -0.716 1.00 85.50 67 VAL A CA 1
ATOM 487 C C . VAL A 1 67 ? -1.414 -13.461 -1.604 1.00 85.50 67 VAL A C 1
ATOM 489 O O . VAL A 1 67 ? -0.261 -13.387 -1.187 1.00 85.50 67 VAL A O 1
ATOM 492 N N . ASP A 1 68 ? -1.705 -13.923 -2.814 1.00 83.31 68 ASP A N 1
ATOM 493 C CA . ASP A 1 68 ? -0.659 -14.278 -3.772 1.00 83.31 68 ASP A CA 1
ATOM 494 C C . ASP A 1 68 ? -0.078 -13.008 -4.420 1.00 83.31 68 ASP A C 1
ATOM 496 O O . ASP A 1 68 ? -0.796 -12.024 -4.607 1.00 83.31 68 ASP A O 1
ATOM 500 N N . TYR A 1 69 ? 1.207 -13.001 -4.776 1.00 80.19 69 TYR A N 1
ATOM 501 C CA . TYR A 1 69 ? 1.820 -11.850 -5.456 1.00 80.19 69 TYR A CA 1
ATOM 502 C C . TYR A 1 69 ? 1.257 -11.643 -6.874 1.00 80.19 69 TYR A C 1
ATOM 504 O O . TYR A 1 69 ? 1.310 -10.536 -7.410 1.00 80.19 69 TYR A O 1
ATOM 512 N N . THR A 1 70 ? 0.679 -12.691 -7.473 1.00 79.94 70 THR A N 1
ATOM 513 C CA . THR A 1 70 ? -0.027 -12.642 -8.763 1.00 79.94 70 THR A CA 1
ATOM 514 C C . THR A 1 70 ? -1.471 -12.151 -8.642 1.00 79.94 70 THR A C 1
ATOM 516 O O . THR A 1 70 ? -2.172 -12.002 -9.646 1.00 79.94 70 THR A O 1
ATOM 519 N N . ASP A 1 71 ? -1.940 -11.891 -7.422 1.00 82.81 71 ASP A N 1
ATOM 520 C CA . ASP A 1 71 ? -3.315 -11.505 -7.163 1.00 82.81 71 ASP A CA 1
ATOM 521 C C . ASP A 1 71 ? -3.605 -10.085 -7.671 1.00 82.81 71 ASP A C 1
ATOM 523 O O . ASP A 1 71 ? -2.908 -9.114 -7.359 1.00 82.81 71 ASP A O 1
ATOM 527 N N . VAL A 1 72 ? -4.708 -9.945 -8.409 1.00 82.56 72 VAL A N 1
ATOM 528 C CA . VAL A 1 72 ? -5.184 -8.662 -8.944 1.00 82.56 72 VAL A CA 1
ATOM 529 C C . VAL A 1 72 ? -5.365 -7.599 -7.853 1.00 82.56 72 VAL A C 1
ATOM 531 O O . VAL A 1 72 ? -5.232 -6.407 -8.127 1.00 82.56 72 VAL A O 1
ATOM 534 N N . ARG A 1 73 ? -5.613 -7.996 -6.599 1.00 85.00 73 ARG A N 1
ATOM 535 C CA . ARG A 1 73 ? -5.748 -7.078 -5.459 1.00 85.00 73 ARG A CA 1
ATOM 536 C C . ARG A 1 73 ? -4.477 -6.266 -5.211 1.00 85.00 73 ARG A C 1
ATOM 538 O O . ARG A 1 73 ? -4.571 -5.088 -4.873 1.00 85.00 73 ARG A O 1
ATOM 545 N N . ILE A 1 74 ? -3.299 -6.850 -5.425 1.00 86.38 74 ILE A N 1
ATOM 546 C 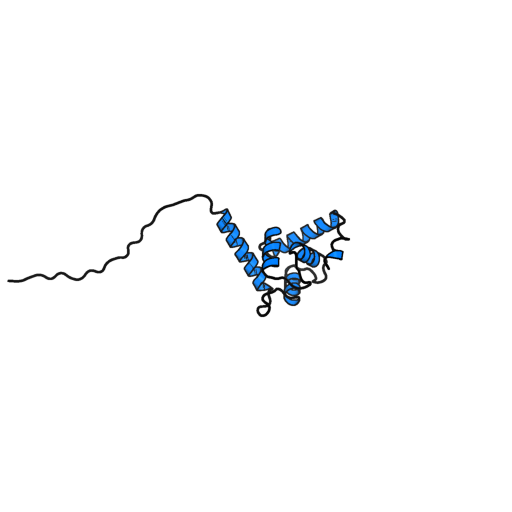CA . ILE A 1 74 ? -2.018 -6.144 -5.284 1.00 86.38 74 ILE A CA 1
ATOM 547 C C . ILE A 1 74 ? -1.840 -5.116 -6.400 1.00 86.38 74 ILE A C 1
ATOM 549 O O . ILE A 1 74 ? -1.386 -4.001 -6.147 1.00 86.38 74 ILE A O 1
ATOM 553 N N . LEU A 1 75 ? -2.303 -5.430 -7.610 1.00 84.38 75 LEU A N 1
ATOM 554 C CA . LEU A 1 75 ? -2.321 -4.479 -8.721 1.00 84.38 75 LEU A CA 1
ATOM 555 C C . LEU A 1 75 ? -3.286 -3.315 -8.436 1.00 84.38 75 LEU A C 1
ATOM 557 O O . LEU A 1 75 ? -2.953 -2.155 -8.680 1.00 84.38 75 LEU A O 1
ATOM 561 N N . MET A 1 76 ? -4.459 -3.596 -7.857 1.00 86.19 76 MET A N 1
ATOM 562 C CA . MET A 1 76 ? -5.400 -2.555 -7.421 1.00 86.19 76 MET A CA 1
ATOM 563 C C . MET A 1 76 ? -4.797 -1.660 -6.333 1.00 86.19 76 MET A C 1
ATOM 565 O O . MET A 1 76 ? -5.018 -0.446 -6.339 1.00 86.19 76 MET A O 1
ATOM 569 N N . LEU A 1 77 ? -4.011 -2.234 -5.416 1.00 88.25 77 LEU A N 1
ATOM 570 C CA . LEU A 1 77 ? -3.280 -1.459 -4.419 1.00 88.25 77 LEU A CA 1
ATOM 571 C C . LEU A 1 77 ? -2.253 -0.545 -5.079 1.00 88.25 77 LEU A C 1
ATOM 573 O O . LEU A 1 77 ? -2.218 0.641 -4.763 1.00 88.25 77 LEU A O 1
ATOM 577 N N . ALA A 1 78 ? -1.468 -1.070 -6.020 1.00 88.25 78 ALA A N 1
ATOM 578 C CA . ALA A 1 78 ? -0.465 -0.293 -6.735 1.00 88.25 78 ALA A CA 1
ATOM 579 C C . ALA A 1 78 ? -1.084 0.908 -7.462 1.00 88.25 78 ALA A C 1
ATOM 581 O O . ALA A 1 78 ? -0.584 2.030 -7.361 1.00 88.25 78 ALA A O 1
ATOM 582 N N . TRP A 1 79 ? -2.240 0.699 -8.099 1.00 85.06 79 TRP A N 1
ATOM 583 C CA . TRP A 1 79 ? -3.020 1.776 -8.705 1.00 85.06 79 TRP A CA 1
ATOM 584 C C . TRP A 1 79 ? -3.449 2.829 -7.679 1.00 85.06 79 TRP A C 1
ATOM 586 O O . TRP A 1 79 ? -3.340 4.033 -7.923 1.00 85.06 79 TRP A O 1
ATOM 596 N N . LYS A 1 80 ? -3.903 2.394 -6.500 1.00 86.94 80 LYS A N 1
ATOM 597 C CA . LYS A 1 80 ? -4.343 3.307 -5.442 1.00 86.94 80 LYS A CA 1
ATOM 598 C C . LYS A 1 80 ? -3.195 4.105 -4.824 1.00 86.94 80 LYS A C 1
ATOM 600 O O . LYS A 1 80 ? -3.399 5.258 -4.445 1.00 86.94 80 LYS A O 1
ATOM 605 N N . LEU A 1 81 ? -2.009 3.505 -4.750 1.00 89.19 81 LEU A N 1
ATOM 606 C CA . LEU A 1 81 ? -0.766 4.157 -4.335 1.00 89.19 81 LEU A CA 1
ATOM 607 C C . LEU A 1 81 ? -0.181 5.061 -5.427 1.00 89.19 81 LEU A C 1
ATOM 609 O O . LEU A 1 81 ? 0.708 5.851 -5.126 1.00 89.19 81 LEU A O 1
ATOM 613 N N . LYS A 1 82 ? -0.723 5.004 -6.653 1.00 85.81 82 LYS A N 1
ATOM 614 C CA . LYS A 1 82 ? -0.218 5.707 -7.839 1.00 85.81 82 LYS A CA 1
ATOM 615 C C . LYS A 1 82 ? 1.247 5.384 -8.122 1.00 85.81 82 LYS A C 1
ATOM 617 O O . LYS A 1 82 ? 2.018 6.288 -8.419 1.00 85.81 82 LYS A O 1
ATOM 622 N N . ALA A 1 83 ? 1.605 4.109 -8.013 1.00 85.31 83 ALA A N 1
ATOM 623 C CA . ALA A 1 83 ? 2.964 3.676 -8.292 1.00 85.31 83 ALA A CA 1
ATOM 624 C C . ALA A 1 83 ? 3.362 3.998 -9.734 1.00 85.31 83 ALA A C 1
ATOM 626 O O . ALA A 1 83 ? 2.671 3.607 -10.676 1.00 85.31 83 ALA A O 1
ATOM 627 N N . GLU A 1 84 ? 4.483 4.691 -9.894 1.00 84.31 84 GLU A N 1
ATOM 628 C CA . GLU A 1 84 ? 5.044 5.059 -11.191 1.00 84.31 84 GLU A CA 1
ATOM 629 C C . GLU A 1 84 ? 5.731 3.870 -11.870 1.00 84.31 84 GLU A C 1
ATOM 631 O O . GLU A 1 84 ? 5.794 3.802 -13.099 1.00 84.31 84 GLU A O 1
ATOM 636 N N . LYS A 1 85 ? 6.242 2.915 -11.083 1.00 83.31 85 LYS A N 1
ATOM 637 C CA . LYS A 1 85 ? 7.008 1.769 -11.578 1.00 83.31 85 LYS A CA 1
ATOM 638 C C . LYS A 1 85 ? 6.423 0.443 -11.093 1.00 83.31 85 LYS A C 1
ATOM 640 O O . LYS A 1 85 ? 6.234 0.225 -9.902 1.00 83.31 85 LYS A O 1
ATOM 645 N N . GLN A 1 86 ? 6.205 -0.490 -12.020 1.00 81.88 86 GLN A N 1
ATOM 646 C CA . GLN A 1 86 ? 5.709 -1.828 -11.692 1.00 81.88 86 GLN A CA 1
ATOM 647 C C . GLN A 1 86 ? 6.668 -2.594 -10.789 1.00 81.88 86 GLN A C 1
ATOM 649 O O . GLN A 1 86 ? 7.854 -2.708 -11.092 1.00 81.88 86 GLN A O 1
ATOM 654 N N . GLY A 1 87 ? 6.125 -3.174 -9.719 1.00 83.75 87 GLY A N 1
ATOM 655 C CA . GLY A 1 87 ? 6.897 -3.989 -8.786 1.00 83.75 87 GLY A CA 1
ATOM 656 C C . GLY A 1 87 ? 7.796 -3.173 -7.859 1.00 83.75 87 GLY A C 1
ATOM 657 O O . GLY A 1 87 ? 8.643 -3.756 -7.192 1.00 83.75 87 GLY A O 1
ATOM 658 N N . TYR A 1 88 ? 7.629 -1.847 -7.817 1.00 89.44 88 TYR A N 1
ATOM 659 C CA . TYR A 1 88 ? 8.358 -0.985 -6.897 1.00 89.44 88 TYR A CA 1
ATOM 660 C C . TYR A 1 88 ? 7.421 0.026 -6.244 1.00 89.44 88 TYR A C 1
ATOM 662 O O . TYR A 1 88 ? 6.526 0.562 -6.893 1.00 89.44 88 TYR A O 1
ATOM 670 N N . PHE A 1 89 ? 7.668 0.319 -4.969 1.00 91.19 89 PHE A N 1
ATOM 671 C CA . PHE A 1 89 ? 7.033 1.436 -4.276 1.00 91.19 89 PHE A CA 1
ATOM 672 C C . PHE A 1 89 ? 8.084 2.304 -3.602 1.00 91.19 89 PHE A C 1
ATOM 674 O O . PHE A 1 89 ? 8.877 1.835 -2.780 1.00 91.19 89 PHE A O 1
ATOM 681 N N . THR A 1 90 ? 8.057 3.591 -3.915 1.00 92.69 90 THR A N 1
ATOM 682 C CA . THR A 1 90 ? 8.798 4.604 -3.169 1.00 92.69 90 THR A CA 1
ATOM 683 C C . THR A 1 90 ? 8.126 4.880 -1.825 1.00 92.69 90 THR A C 1
ATOM 685 O O . THR A 1 90 ? 6.940 4.599 -1.616 1.00 92.69 90 THR A O 1
ATOM 688 N N . GLN A 1 91 ? 8.883 5.463 -0.894 1.00 91.38 91 GLN A N 1
ATOM 689 C CA . GLN A 1 91 ? 8.342 5.866 0.404 1.00 91.38 91 GLN A CA 1
ATOM 690 C C . GLN A 1 91 ? 7.203 6.884 0.251 1.00 91.38 91 GLN A C 1
ATOM 692 O O . GLN A 1 91 ? 6.194 6.783 0.950 1.00 91.38 91 GLN A O 1
ATOM 697 N N . ASP A 1 92 ? 7.332 7.825 -0.686 1.00 90.94 92 ASP A N 1
ATOM 698 C CA . ASP A 1 92 ? 6.332 8.864 -0.930 1.00 90.94 92 ASP A CA 1
ATOM 699 C C . ASP A 1 92 ? 5.013 8.294 -1.466 1.00 90.94 92 ASP A C 1
ATOM 701 O O . ASP A 1 92 ? 3.942 8.646 -0.959 1.00 90.94 92 ASP A O 1
ATOM 705 N N . GLU A 1 93 ? 5.068 7.381 -2.441 1.00 92.56 93 GLU A N 1
ATOM 706 C CA . GLU A 1 93 ? 3.886 6.686 -2.978 1.00 92.56 93 GLU A CA 1
ATOM 707 C C . GLU A 1 93 ? 3.203 5.852 -1.894 1.00 92.56 93 GLU A C 1
ATOM 709 O O . GLU A 1 93 ? 1.984 5.921 -1.713 1.00 92.56 93 GLU A O 1
ATOM 714 N N . TRP A 1 94 ? 3.995 5.110 -1.117 1.00 91.94 94 TRP A N 1
ATOM 715 C CA . TRP A 1 94 ? 3.501 4.284 -0.024 1.00 91.94 94 TRP A CA 1
ATOM 716 C C . TRP A 1 94 ? 2.803 5.122 1.049 1.00 91.94 94 TRP A C 1
ATOM 718 O O . TRP A 1 94 ? 1.647 4.859 1.396 1.00 91.94 94 TRP A O 1
ATOM 728 N N . GLN A 1 95 ? 3.462 6.175 1.543 1.00 91.31 95 GLN A N 1
ATOM 729 C CA . GLN A 1 95 ? 2.885 7.066 2.546 1.00 91.31 95 GLN A CA 1
ATOM 730 C C . GLN A 1 95 ? 1.629 7.762 2.027 1.00 91.31 95 GLN A C 1
ATOM 732 O O . GLN A 1 95 ? 0.608 7.805 2.719 1.00 91.31 95 GLN A O 1
ATOM 737 N N . THR A 1 96 ? 1.692 8.312 0.815 1.00 91.06 96 THR A N 1
ATOM 738 C CA . THR A 1 96 ? 0.587 9.069 0.225 1.00 91.06 96 THR A CA 1
ATOM 739 C C . THR A 1 96 ? -0.613 8.166 -0.036 1.00 91.06 96 THR A C 1
ATOM 741 O O . THR A 1 96 ? -1.735 8.520 0.339 1.00 91.06 96 THR A O 1
ATOM 744 N N . GLY A 1 97 ? -0.391 6.979 -0.602 1.00 91.31 97 GLY A N 1
ATOM 745 C CA . GLY A 1 97 ? -1.440 6.010 -0.903 1.00 91.31 97 GLY A CA 1
ATOM 746 C C . GLY A 1 97 ? -2.095 5.427 0.344 1.00 91.31 97 GLY A C 1
ATOM 747 O O . GLY A 1 97 ? -3.322 5.439 0.458 1.00 91.31 97 GLY A O 1
ATOM 748 N N . LEU A 1 98 ? -1.306 4.997 1.333 1.00 91.00 98 LEU A N 1
ATOM 749 C CA . LEU A 1 98 ? -1.848 4.481 2.595 1.00 91.00 98 LEU A CA 1
ATOM 750 C C . LEU A 1 98 ? -2.591 5.552 3.385 1.00 91.00 98 LEU A C 1
ATOM 752 O O . LEU A 1 98 ? -3.640 5.277 3.969 1.00 91.00 98 LEU A O 1
ATOM 756 N N . LYS A 1 99 ? -2.105 6.795 3.362 1.00 89.56 99 LYS A N 1
ATOM 757 C CA . LYS A 1 99 ? -2.800 7.926 3.980 1.00 89.56 99 LYS A CA 1
ATOM 758 C C . LYS A 1 99 ? -4.118 8.236 3.275 1.00 89.56 99 LYS A C 1
ATOM 760 O O . LYS A 1 99 ? -5.100 8.514 3.961 1.00 89.56 99 LYS A O 1
ATOM 765 N N . ALA A 1 100 ? -4.162 8.160 1.945 1.00 88.62 100 ALA A N 1
ATOM 766 C CA . ALA A 1 100 ? -5.395 8.316 1.174 1.00 88.62 100 ALA A CA 1
ATOM 767 C C . ALA A 1 100 ? -6.399 7.185 1.459 1.00 88.62 100 ALA A C 1
ATOM 769 O O . ALA A 1 100 ? -7.602 7.430 1.509 1.00 88.62 100 ALA A O 1
ATOM 770 N N . LEU A 1 101 ? -5.903 5.970 1.702 1.00 87.56 101 LEU A N 1
ATOM 771 C CA . LEU A 1 101 ? -6.695 4.811 2.118 1.00 87.56 101 LEU A CA 1
ATOM 772 C C . LEU A 1 101 ? -7.065 4.811 3.613 1.00 87.56 101 LEU A C 1
ATOM 774 O O . LEU A 1 101 ? -7.906 4.022 4.037 1.00 87.56 101 LEU A O 1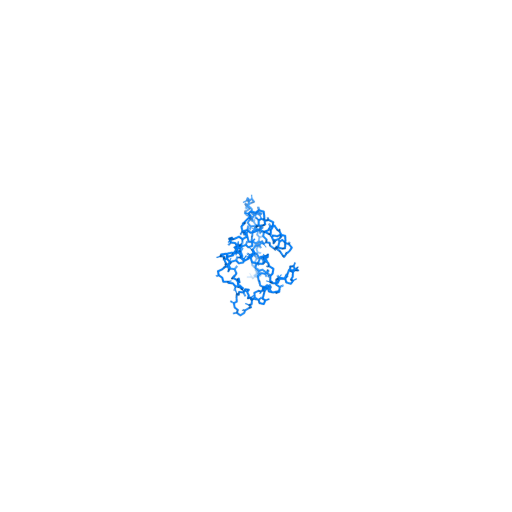
ATOM 778 N N . GLY A 1 102 ? -6.448 5.667 4.432 1.00 87.56 102 GLY A N 1
ATOM 779 C CA . GLY A 1 102 ? -6.630 5.663 5.887 1.00 87.56 102 GLY A CA 1
ATOM 780 C C . GLY A 1 102 ? -6.073 4.409 6.579 1.00 87.56 102 GLY A C 1
ATOM 781 O O . GLY A 1 102 ? -6.573 4.005 7.635 1.00 87.56 102 GLY A O 1
ATOM 782 N N . VAL A 1 103 ? -5.054 3.784 5.988 1.00 90.94 103 VAL A N 1
ATOM 783 C CA . VAL A 1 103 ? -4.428 2.548 6.462 1.00 90.94 103 VAL A CA 1
ATOM 784 C C . VAL A 1 103 ? -3.143 2.866 7.228 1.00 90.94 103 VAL A C 1
ATOM 786 O O . VAL A 1 103 ? -2.254 3.534 6.719 1.00 90.94 103 VAL A O 1
ATOM 789 N N . ASP A 1 104 ? -3.034 2.354 8.453 1.00 87.62 104 ASP A N 1
ATOM 790 C CA . ASP A 1 104 ? -1.846 2.468 9.317 1.00 87.62 104 ASP A CA 1
ATOM 791 C C . ASP A 1 104 ? -1.397 1.112 9.900 1.00 87.62 104 ASP A C 1
ATOM 793 O O . ASP A 1 104 ? -0.591 1.075 10.828 1.00 87.62 104 ASP A O 1
ATOM 797 N N . SER A 1 105 ? -1.949 -0.006 9.412 1.00 88.06 105 SER A N 1
ATOM 798 C CA . SER A 1 105 ? -1.609 -1.372 9.840 1.00 88.06 105 SER A CA 1
ATOM 799 C C . SER A 1 105 ? -1.920 -2.404 8.754 1.00 88.06 105 SER A C 1
ATOM 801 O O . SER A 1 105 ? -2.813 -2.188 7.931 1.00 88.06 105 SER A O 1
ATOM 803 N N . LEU A 1 106 ? -1.256 -3.565 8.796 1.00 89.69 106 LEU A N 1
ATOM 804 C CA . LEU A 1 106 ? -1.520 -4.680 7.873 1.00 89.69 106 LEU A CA 1
ATOM 805 C C . LEU A 1 106 ? -2.977 -5.146 7.898 1.00 89.69 106 LEU A C 1
ATOM 807 O O . LEU A 1 106 ? -3.568 -5.408 6.856 1.00 89.69 106 LEU A O 1
ATOM 811 N N . SER A 1 107 ? -3.605 -5.186 9.075 1.00 89.56 107 SER A N 1
ATOM 812 C CA . SER A 1 107 ? -5.014 -5.578 9.197 1.00 89.56 107 SER A CA 1
ATOM 813 C C . SER A 1 107 ? -5.943 -4.619 8.448 1.00 89.56 107 SER A C 1
ATOM 815 O O . SER A 1 107 ? -6.905 -5.050 7.814 1.00 89.56 107 SER A O 1
ATOM 817 N N . LYS A 1 108 ? -5.648 -3.312 8.491 1.00 91.38 108 LYS A N 1
ATOM 818 C CA . LYS A 1 108 ? -6.391 -2.312 7.718 1.00 91.38 108 LYS A CA 1
ATOM 819 C C . LYS A 1 108 ? -6.069 -2.392 6.233 1.00 91.38 108 LYS A C 1
ATOM 821 O O . LYS A 1 108 ? -6.979 -2.214 5.435 1.00 91.38 108 LYS A O 1
ATOM 826 N N . LEU A 1 109 ? -4.824 -2.703 5.873 1.00 91.62 109 LEU A N 1
ATOM 827 C CA . LEU A 1 109 ? -4.421 -2.899 4.484 1.00 91.62 109 LEU A CA 1
ATOM 828 C C . LEU A 1 109 ? -5.183 -4.069 3.857 1.00 91.62 109 LEU A C 1
ATOM 830 O O . LEU A 1 109 ? -5.795 -3.905 2.810 1.00 91.62 109 LEU A O 1
ATOM 834 N N . LYS A 1 110 ? -5.261 -5.210 4.550 1.00 90.88 110 LYS A N 1
ATOM 835 C CA . LYS A 1 110 ? -6.036 -6.381 4.114 1.00 90.88 110 LYS A CA 1
ATOM 836 C C . LYS A 1 110 ? -7.519 -6.066 3.910 1.00 90.88 110 LYS A C 1
ATOM 838 O O . LYS A 1 110 ? -8.127 -6.509 2.934 1.00 90.88 110 LYS A O 1
ATOM 843 N N . LYS A 1 111 ? -8.105 -5.272 4.813 1.00 91.44 111 LYS A N 1
ATOM 844 C CA . LYS A 1 111 ? -9.479 -4.784 4.652 1.00 91.44 111 LYS A CA 1
ATOM 845 C C . LYS A 1 111 ? -9.603 -3.867 3.432 1.00 91.44 111 LYS A C 1
ATOM 847 O O . LYS A 1 111 ? -10.497 -4.079 2.623 1.00 91.44 111 LYS A O 1
ATOM 852 N N . ALA A 1 112 ? -8.685 -2.915 3.271 1.00 90.50 112 ALA A N 1
ATOM 853 C CA . ALA A 1 112 ? -8.667 -2.002 2.133 1.00 90.50 112 ALA A CA 1
ATOM 854 C C . ALA A 1 112 ? -8.548 -2.751 0.797 1.00 90.50 112 ALA A C 1
ATOM 856 O O . ALA A 1 112 ? -9.261 -2.408 -0.134 1.00 90.50 112 ALA A O 1
ATOM 857 N N . LEU A 1 113 ? -7.738 -3.814 0.715 1.00 89.25 113 LEU A N 1
ATOM 858 C CA . LEU A 1 113 ? -7.678 -4.686 -0.465 1.00 89.25 113 LEU A CA 1
ATOM 859 C C . LEU A 1 113 ? -9.032 -5.325 -0.790 1.00 89.25 113 LEU A C 1
ATOM 861 O O . LEU A 1 113 ? -9.451 -5.332 -1.942 1.00 89.25 113 LEU A O 1
ATOM 865 N N . SER A 1 114 ? -9.727 -5.832 0.230 1.00 88.81 114 SER A N 1
ATOM 866 C CA . SER A 1 114 ? -11.049 -6.454 0.063 1.00 88.81 114 SER A CA 1
ATOM 867 C C . SER A 1 114 ? -12.120 -5.435 -0.347 1.00 88.81 114 SER A C 1
ATOM 869 O O . SER A 1 114 ? -13.070 -5.770 -1.052 1.00 88.81 114 SER A O 1
ATOM 871 N N . ASP A 1 115 ? -11.994 -4.191 0.115 1.00 87.94 115 ASP A N 1
ATOM 872 C CA . ASP A 1 115 ? -12.898 -3.100 -0.251 1.00 87.94 115 ASP A CA 1
ATOM 873 C C . ASP A 1 115 ? -12.608 -2.597 -1.680 1.00 87.94 115 ASP A C 1
ATOM 875 O O . ASP A 1 115 ? -13.547 -2.395 -2.448 1.00 87.94 115 ASP A O 1
ATOM 879 N N . LEU A 1 116 ? -11.329 -2.492 -2.070 1.00 85.19 116 LEU A N 1
ATOM 880 C CA . LEU A 1 116 ? -10.898 -2.173 -3.438 1.00 85.19 116 LEU A CA 1
ATOM 881 C C . LEU A 1 116 ? -11.394 -3.216 -4.443 1.00 85.19 116 LEU A C 1
ATOM 883 O O . LEU A 1 116 ? -11.911 -2.855 -5.497 1.00 85.19 116 LEU A O 1
ATOM 887 N N . GLU A 1 117 ? -11.298 -4.502 -4.104 1.00 84.19 117 GLU A N 1
ATOM 888 C CA . GLU A 1 117 ? -11.814 -5.591 -4.935 1.00 84.19 117 GLU A CA 1
ATOM 889 C C . GLU A 1 117 ? -13.311 -5.415 -5.230 1.00 84.19 117 GLU A C 1
ATOM 891 O O . GLU A 1 117 ? -13.732 -5.499 -6.383 1.00 84.19 117 GLU A O 1
ATOM 896 N N . LYS A 1 118 ? -14.116 -5.088 -4.211 1.00 81.88 118 LYS A N 1
ATOM 897 C CA . LYS A 1 118 ? -15.555 -4.818 -4.375 1.00 81.88 118 LYS A CA 1
ATOM 898 C C . LYS A 1 118 ? -15.816 -3.555 -5.192 1.00 81.88 118 LYS A C 1
ATOM 900 O O . LYS A 1 118 ? -16.713 -3.556 -6.030 1.00 81.88 118 LYS A O 1
ATOM 905 N N . GLU A 1 119 ? -15.054 -2.488 -4.958 1.00 77.25 119 GLU A N 1
ATOM 906 C CA . GLU A 1 119 ? -15.183 -1.221 -5.687 1.00 77.25 119 GLU A CA 1
ATOM 907 C C . GLU A 1 119 ? -14.925 -1.417 -7.189 1.00 77.25 119 GLU A C 1
ATOM 909 O O . GLU A 1 119 ? -15.714 -0.970 -8.024 1.00 77.25 119 GLU A O 1
ATOM 914 N N . VAL A 1 120 ? -13.859 -2.142 -7.538 1.00 71.44 120 VAL A N 1
ATOM 915 C CA . VAL A 1 120 ? -13.496 -2.415 -8.935 1.00 71.44 120 VAL A CA 1
ATOM 916 C C . VAL A 1 120 ? -14.444 -3.436 -9.568 1.00 71.44 120 VAL A C 1
ATOM 918 O O . VAL A 1 120 ? -14.834 -3.264 -10.726 1.00 71.44 120 VAL A O 1
ATOM 921 N N . CYS A 1 121 ? -14.877 -4.451 -8.813 1.00 67.12 121 CYS A N 1
ATOM 922 C CA . CYS A 1 121 ? -15.804 -5.466 -9.305 1.00 67.12 121 CYS A CA 1
ATOM 923 C C . CYS A 1 121 ? -17.200 -4.903 -9.613 1.00 67.12 121 CYS A C 1
ATOM 925 O O . CYS A 1 121 ? -17.803 -5.281 -10.617 1.00 67.12 121 CYS A O 1
ATOM 927 N N . CYS A 1 122 ? -17.719 -3.991 -8.787 1.00 59.97 122 CYS A N 1
ATOM 928 C CA . CYS A 1 122 ? -19.070 -3.445 -8.951 1.00 59.97 122 CYS A CA 1
ATOM 929 C C . CYS A 1 122 ? -19.168 -2.349 -10.021 1.00 59.97 122 CYS A C 1
ATOM 931 O O . CYS A 1 122 ? -20.236 -2.156 -10.597 1.00 59.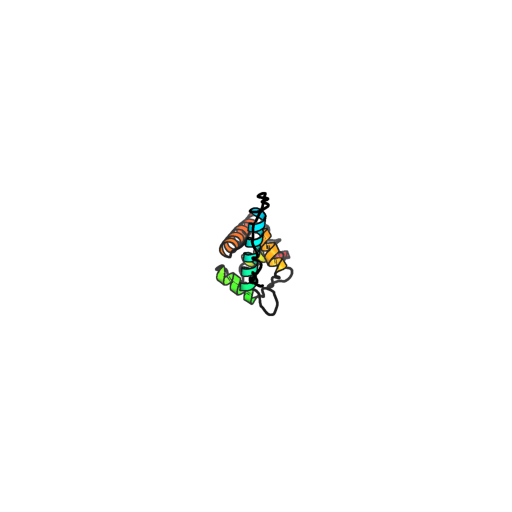97 122 CYS A O 1
ATOM 933 N N . ASN A 1 123 ? -18.075 -1.640 -10.309 1.00 59.38 123 ASN A N 1
ATOM 934 C CA . ASN A 1 123 ? -18.101 -0.484 -11.208 1.00 59.38 123 ASN A CA 1
ATOM 935 C C . ASN A 1 123 ? -17.728 -0.801 -12.673 1.00 59.38 123 ASN A C 1
ATOM 937 O O . ASN A 1 123 ? -17.602 0.113 -13.483 1.00 59.38 123 ASN A O 1
ATOM 941 N N . GLY A 1 124 ? -17.523 -2.071 -13.047 1.00 53.91 124 GLY A N 1
ATOM 942 C CA . GLY A 1 124 ? -17.227 -2.446 -14.440 1.00 53.91 124 GLY A CA 1
ATOM 943 C C . GLY A 1 124 ? -15.878 -1.934 -14.982 1.00 53.91 124 GLY A C 1
ATOM 944 O O . GLY A 1 124 ? -15.615 -2.039 -16.181 1.00 53.91 124 GLY A O 1
ATOM 945 N N . TYR A 1 125 ? -14.988 -1.425 -14.119 1.00 53.09 125 TYR A N 1
ATOM 946 C CA . TYR A 1 125 ? -13.671 -0.868 -14.476 1.00 53.09 125 TYR A CA 1
ATOM 947 C C . TYR A 1 125 ? -12.580 -1.921 -14.739 1.00 53.09 125 TYR A C 1
ATOM 949 O O . TYR A 1 125 ? -11.405 -1.568 -14.860 1.00 53.09 125 TYR A O 1
ATOM 957 N N . TYR A 1 126 ? -12.931 -3.200 -14.911 1.00 52.03 126 TYR A N 1
ATOM 958 C CA . TYR A 1 126 ? -11.969 -4.247 -15.289 1.00 52.03 126 TYR A CA 1
ATOM 959 C C . TYR A 1 126 ? -11.190 -3.920 -16.578 1.00 52.03 126 TYR A C 1
ATOM 961 O O . TYR A 1 126 ? -10.067 -4.385 -16.751 1.00 52.03 126 TYR A O 1
ATOM 969 N N . ASN A 1 127 ? -11.742 -3.070 -17.453 1.00 50.66 127 ASN A N 1
ATOM 970 C CA . ASN A 1 127 ? -11.064 -2.607 -18.667 1.00 50.66 127 ASN A CA 1
ATOM 971 C C . ASN A 1 127 ? -10.126 -1.402 -18.452 1.00 50.66 127 ASN A C 1
ATOM 973 O O . ASN A 1 127 ? -9.285 -1.153 -19.305 1.00 50.66 127 ASN A O 1
ATOM 977 N N . HIS A 1 128 ? -10.226 -0.669 -17.335 1.00 47.50 128 HIS A N 1
ATOM 978 C CA . HIS A 1 128 ? -9.331 0.459 -17.026 1.00 47.50 128 HIS A CA 1
ATOM 979 C C . HIS A 1 128 ? -8.135 0.028 -16.162 1.00 47.50 128 HIS A C 1
ATOM 981 O O . HIS A 1 128 ? -7.045 0.575 -16.303 1.00 47.50 128 HIS A O 1
ATOM 987 N N . CYS A 1 129 ? -8.290 -1.021 -15.342 1.00 44.16 129 CYS A N 1
ATOM 988 C CA . CYS A 1 129 ? -7.164 -1.635 -14.625 1.00 44.16 129 CYS A CA 1
ATOM 989 C C . CYS A 1 129 ? -6.126 -2.281 -15.561 1.00 44.16 129 CYS A C 1
ATOM 991 O O . CYS A 1 129 ? -4.972 -2.397 -15.172 1.00 44.16 129 CYS A O 1
ATOM 993 N N . LYS A 1 130 ? -6.504 -2.639 -16.798 1.00 42.22 130 LYS A N 1
ATOM 994 C CA . LYS A 1 130 ? -5.584 -3.124 -17.846 1.00 42.22 130 LYS A CA 1
ATOM 995 C C . LYS A 1 130 ? -4.771 -2.027 -18.549 1.00 42.22 130 LYS A C 1
ATOM 997 O O . LYS A 1 130 ? -3.975 -2.349 -19.416 1.00 42.22 130 LYS A O 1
ATOM 1002 N N . VAL A 1 131 ? -5.010 -0.748 -18.245 1.00 44.53 131 VAL A N 1
ATOM 1003 C CA . VAL A 1 131 ? -4.330 0.382 -18.916 1.00 44.53 131 VAL A CA 1
ATOM 1004 C C . VAL A 1 131 ? -3.266 1.025 -18.016 1.00 44.53 131 VAL A C 1
ATOM 1006 O O . VAL A 1 131 ? -2.522 1.888 -18.465 1.00 44.53 131 VAL A O 1
ATOM 1009 N N . ILE A 1 132 ? -3.154 0.596 -16.755 1.00 48.66 132 ILE A N 1
ATOM 1010 C CA . ILE A 1 132 ? -2.139 1.107 -15.819 1.00 48.66 132 ILE A CA 1
ATOM 1011 C C . ILE A 1 132 ? -0.970 0.107 -15.635 1.00 48.66 132 ILE A C 1
ATOM 1013 O O . ILE A 1 132 ? 0.046 0.482 -15.058 1.00 48.66 132 ILE A O 1
ATOM 1017 N N . PHE A 1 133 ? -1.066 -1.117 -16.180 1.00 45.09 133 PHE A N 1
ATOM 1018 C CA . PHE A 1 133 ? 0.024 -2.103 -16.252 1.00 45.09 133 PHE A CA 1
ATOM 1019 C C . PHE A 1 133 ? -0.027 -2.908 -17.550 1.00 45.09 133 PHE A C 1
ATOM 1021 O O . PHE A 1 133 ? -1.123 -3.431 -17.861 1.00 45.09 133 PHE A O 1
#